Protein AF-A0A640MI79-F1 (afdb_monomer)

Mean predicted aligned error: 4.35 Å

Secondary structure (DSSP, 8-state):
-HHHHHHHHHHHHHHHHHHTTTT--HHHHHHHHTS-HHHHHHHHSSHHHHHHHHHHHHHHHHHHHHHHHHHGGGTS-HHHHHHHHHHHHHHHHHHTHHHHHHHHHHHHHTT-

Orga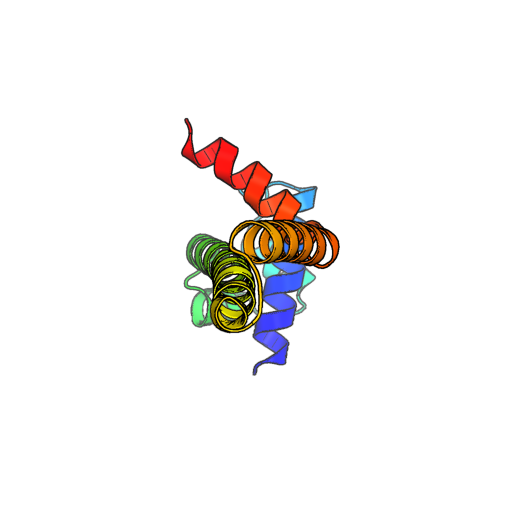nism: Bacillus anthracis (NCBI:txid1392)

Nearest PDB structures (foldseek):
  6mj1-assembly1_A-2  TM=9.735E-01  e=1.336E-07  Bacillus subtilis subsp. subtilis str. 168
  2id6-assembly1_A-2  TM=8.224E-01  e=1.646E-03  Thermotoga maritima
  2fbq-assembly1_A-2  TM=6.702E-01  e=1.298E-04  Pseudomonas aeruginosa
  3col-assembly1_A  TM=8.160E-01  e=1.022E-03  Lactiplantibacillus plantarum WCFS1
  3ih3-assembly1_A  TM=8.228E-01  e=2.384E-03  Thermotoga maritima

Sequence (112 aa):
MKQTKQKVIDAAISLFNTKGYDGTSVRDIAKRADVNVANISYYFAGKQGLLEQLITDFLEGYIHVIETSFEQREYLSAKDVMVQMVRGILRYQFENRELTRFFTESFRLIRH

Foldseek 3Di:
DVLLLVLLLVLLLVCCLPQNLVRDALVSSCVSSVHDSVVCCVPQVGSVSSVVVLLVVLVVQLVVLLVVLVVCVVPDPPVVSVVSSVVSNVVSCVVVVSSVSSNVVVVVVVVD

pLDDT: mean 90.97, std 10.79, range [39.91, 98.06]

Solvent-accessible surface area (backbone atoms only — not comparable to full-atom values): 6067 Å² total; per-residue (Å²): 110,71,67,60,56,49,35,41,50,57,26,39,51,55,39,36,69,73,50,35,66,86,69,47,51,61,61,57,27,17,62,68,35,73,48,62,53,67,55,44,42,72,77,24,70,34,64,64,42,41,50,52,48,54,52,47,58,52,50,51,54,51,51,50,41,46,50,63,28,57,68,43,53,87,82,38,54,74,67,53,29,51,52,46,28,53,52,43,48,55,47,53,41,62,78,38,41,67,58,46,51,44,50,58,57,51,55,58,64,76,76,110

Structure (mmCIF, N/CA/C/O backbone):
data_AF-A0A640MI79-F1
#
_entry.id   AF-A0A640MI79-F1
#
loop_
_atom_site.group_PDB
_atom_site.id
_atom_site.type_symbol
_atom_site.label_atom_id
_atom_site.label_alt_id
_atom_site.label_comp_id
_atom_site.label_asym_id
_atom_site.label_entity_id
_atom_site.label_seq_id
_atom_site.pdbx_PDB_ins_code
_atom_site.Cartn_x
_atom_site.Cartn_y
_atom_site.Cartn_z
_atom_site.occupancy
_atom_site.B_iso_or_equiv
_atom_site.auth_seq_id
_atom_site.auth_comp_id
_atom_site.auth_asym_id
_atom_site.auth_atom_id
_atom_site.pdbx_PDB_model_num
ATOM 1 N N . MET A 1 1 ? 4.666 -10.584 16.842 1.00 59.78 1 MET A N 1
ATOM 2 C CA . MET A 1 1 ? 4.754 -9.125 16.579 1.00 59.78 1 MET A CA 1
ATOM 3 C C . MET A 1 1 ? 4.472 -8.753 15.122 1.00 59.78 1 MET A C 1
ATOM 5 O O . MET A 1 1 ? 3.544 -7.983 14.920 1.00 59.78 1 MET A O 1
ATOM 9 N N . LYS A 1 2 ? 5.166 -9.310 14.107 1.00 70.56 2 LYS A N 1
ATOM 10 C CA . LYS A 1 2 ? 4.838 -9.056 12.678 1.00 70.56 2 LYS A CA 1
ATOM 11 C C . LYS A 1 2 ? 3.363 -9.323 12.330 1.00 70.56 2 LYS A C 1
ATOM 13 O O . LYS A 1 2 ? 2.740 -8.519 11.651 1.00 70.56 2 LYS A O 1
ATOM 18 N N . GLN A 1 3 ? 2.787 -10.391 12.883 1.00 86.50 3 GLN A N 1
ATOM 19 C CA . GLN A 1 3 ? 1.393 -10.769 12.628 1.00 86.50 3 GLN A CA 1
ATOM 20 C C . GLN A 1 3 ? 0.372 -9.705 13.084 1.00 86.50 3 GLN A C 1
ATOM 22 O O . GLN A 1 3 ? -0.613 -9.477 12.395 1.00 86.50 3 GLN A O 1
ATOM 27 N N . THR A 1 4 ? 0.606 -9.017 14.208 1.00 90.88 4 THR A N 1
ATOM 28 C CA . THR A 1 4 ? -0.307 -7.977 14.721 1.00 90.88 4 THR A CA 1
ATOM 29 C C . THR A 1 4 ? -0.305 -6.735 13.833 1.00 90.88 4 THR A C 1
ATOM 31 O O . THR A 1 4 ? -1.371 -6.201 13.545 1.00 90.88 4 THR A O 1
ATOM 34 N N . LYS A 1 5 ? 0.876 -6.296 13.368 1.00 92.75 5 LYS A N 1
ATOM 35 C CA . LYS A 1 5 ? 0.982 -5.180 12.416 1.00 92.75 5 LYS A CA 1
ATOM 36 C C . LYS A 1 5 ? 0.249 -5.500 11.112 1.00 92.75 5 LYS A C 1
ATOM 38 O O . LYS A 1 5 ? -0.540 -4.677 10.665 1.00 92.75 5 LYS A O 1
ATOM 43 N N . 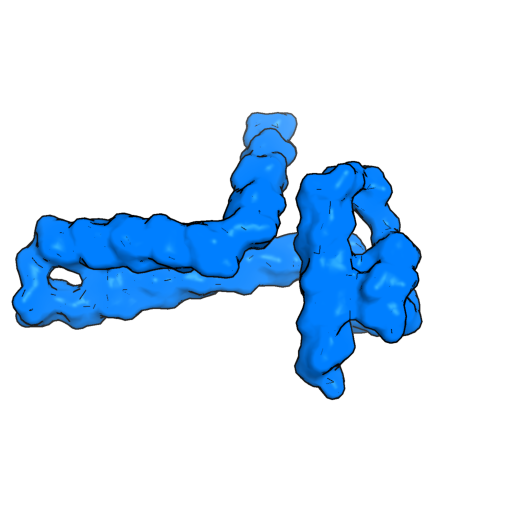GLN A 1 6 ? 0.438 -6.708 10.574 1.00 92.56 6 GLN A N 1
ATOM 44 C CA . GLN A 1 6 ? -0.234 -7.122 9.341 1.00 92.56 6 GLN A CA 1
ATOM 45 C C . GLN A 1 6 ? -1.760 -7.138 9.493 1.00 92.56 6 GLN A C 1
ATOM 47 O O . GLN A 1 6 ? -2.455 -6.555 8.673 1.00 92.56 6 GLN A O 1
ATOM 52 N N . LYS A 1 7 ? -2.288 -7.694 10.595 1.00 95.44 7 LYS A N 1
ATOM 53 C CA . LYS A 1 7 ? -3.735 -7.665 10.874 1.00 95.44 7 LYS A CA 1
ATOM 54 C C . LYS A 1 7 ? -4.307 -6.243 10.886 1.00 95.44 7 LYS A C 1
ATOM 56 O O . LYS A 1 7 ? -5.414 -6.026 10.400 1.00 95.44 7 LYS A O 1
ATOM 61 N N . VAL A 1 8 ? -3.570 -5.279 11.447 1.00 96.69 8 VAL A N 1
ATOM 62 C CA . VAL A 1 8 ? -3.979 -3.863 11.468 1.00 96.69 8 VAL A CA 1
ATOM 63 C C . VAL A 1 8 ? -3.957 -3.260 10.065 1.00 96.69 8 VAL A C 1
ATOM 65 O O . VAL A 1 8 ? -4.913 -2.578 9.702 1.00 96.69 8 VAL A O 1
ATOM 68 N N . ILE A 1 9 ? -2.914 -3.535 9.278 1.00 94.44 9 ILE A N 1
ATOM 69 C CA . ILE A 1 9 ? -2.786 -3.103 7.878 1.00 94.44 9 ILE A CA 1
ATOM 70 C C . ILE A 1 9 ? -3.958 -3.629 7.042 1.00 94.44 9 ILE A C 1
ATOM 72 O O . ILE A 1 9 ? -4.678 -2.839 6.433 1.00 94.44 9 ILE A O 1
ATOM 76 N N . ASP A 1 10 ? -4.224 -4.935 7.093 1.00 93.94 10 ASP A N 1
ATOM 77 C CA . ASP A 1 10 ? -5.294 -5.574 6.318 1.00 93.94 10 ASP A CA 1
ATOM 78 C C . ASP A 1 10 ? -6.675 -5.021 6.709 1.00 93.94 10 ASP A C 1
ATOM 80 O O . ASP A 1 10 ? -7.534 -4.745 5.863 1.00 93.94 10 ASP A O 1
ATOM 84 N N . ALA A 1 11 ? -6.893 -4.811 8.013 1.00 9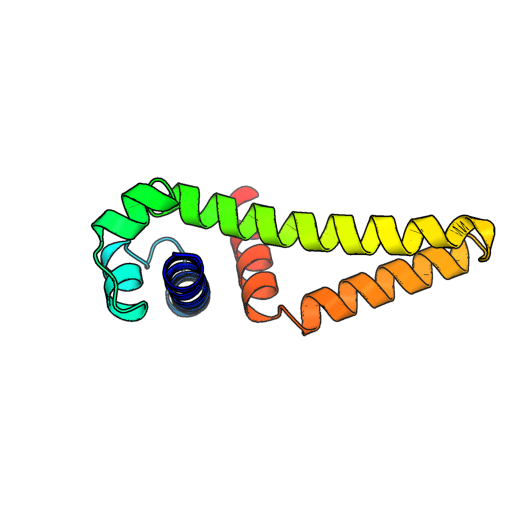6.25 11 ALA A N 1
ATOM 85 C CA . ALA A 1 11 ? -8.115 -4.207 8.522 1.00 96.25 11 ALA A CA 1
ATOM 86 C C . ALA A 1 11 ? -8.286 -2.759 8.048 1.00 96.25 11 ALA A C 1
ATOM 88 O O . ALA A 1 11 ? -9.394 -2.377 7.664 1.00 96.25 11 ALA A O 1
ATOM 89 N N . ALA A 1 12 ? -7.214 -1.968 8.066 1.00 95.25 12 ALA A N 1
ATOM 90 C CA . ALA A 1 12 ? -7.231 -0.572 7.656 1.00 95.25 12 ALA A CA 1
ATOM 91 C C . ALA A 1 12 ? -7.480 -0.416 6.158 1.00 95.25 12 ALA A C 1
ATOM 93 O O . ALA A 1 12 ? -8.399 0.311 5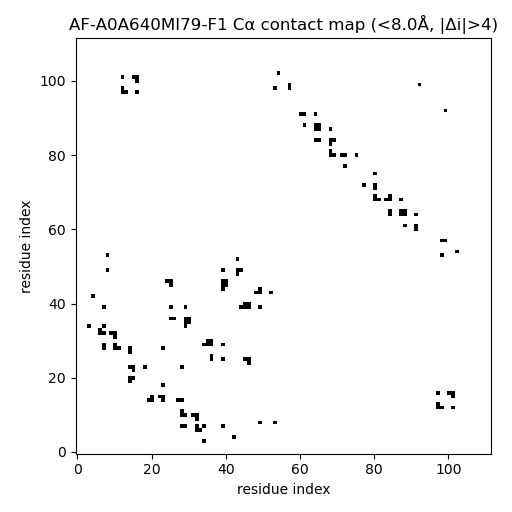.800 1.00 95.25 12 ALA A O 1
ATOM 94 N N . ILE A 1 13 ? -6.764 -1.154 5.301 1.00 93.88 13 ILE A N 1
ATOM 95 C CA . ILE A 1 13 ? -6.988 -1.151 3.844 1.00 93.88 13 ILE A CA 1
ATOM 96 C C . ILE A 1 13 ? -8.459 -1.453 3.541 1.00 93.88 13 ILE A C 1
ATOM 98 O O . ILE A 1 13 ? -9.130 -0.710 2.825 1.00 93.88 13 ILE A O 1
ATOM 102 N N . SER A 1 14 ? -8.995 -2.510 4.154 1.00 94.12 14 SER A N 1
ATOM 103 C CA . SER A 1 14 ? -10.379 -2.917 3.932 1.00 94.12 14 SER A CA 1
ATOM 104 C C . SER A 1 14 ? -11.396 -1.874 4.414 1.00 94.12 14 SER A C 1
ATOM 106 O O . SER A 1 14 ? -12.393 -1.630 3.732 1.00 94.12 14 SER A O 1
ATOM 108 N N . LEU A 1 15 ? -11.176 -1.247 5.574 1.00 95.31 15 LEU A N 1
ATOM 109 C CA . LEU A 1 15 ? -12.082 -0.217 6.090 1.00 95.31 15 LEU A CA 1
ATOM 110 C C . LEU A 1 15 ? -11.982 1.083 5.297 1.00 95.31 15 LEU A C 1
ATOM 112 O O . LEU A 1 15 ? -13.014 1.661 4.970 1.00 95.31 15 LEU A O 1
ATOM 116 N N . PHE A 1 16 ? -10.780 1.504 4.917 1.00 92.69 16 PHE A N 1
ATOM 117 C CA . PHE A 1 16 ? -10.597 2.693 4.099 1.00 92.69 16 PHE A CA 1
ATOM 118 C C . PHE A 1 16 ? -11.253 2.543 2.722 1.00 92.69 16 PHE A C 1
ATOM 120 O O . PHE A 1 16 ? -11.963 3.452 2.307 1.00 92.69 16 PHE A O 1
ATOM 127 N N . ASN A 1 17 ? -11.145 1.379 2.075 1.00 90.31 17 ASN A N 1
ATOM 128 C CA . ASN A 1 17 ? -11.807 1.122 0.788 1.00 90.31 17 ASN A CA 1
ATOM 129 C C . ASN A 1 17 ? -13.340 1.017 0.868 1.00 90.31 17 ASN A C 1
ATOM 131 O O . ASN A 1 17 ? -14.018 1.134 -0.154 1.00 90.31 17 ASN A O 1
ATOM 135 N N . THR A 1 18 ? -13.905 0.744 2.049 1.00 91.81 18 THR A N 1
ATOM 136 C CA . THR A 1 18 ? -15.357 0.534 2.219 1.00 91.81 18 THR A CA 1
ATOM 137 C C . THR A 1 18 ? -16.076 1.720 2.853 1.00 91.81 18 THR A C 1
ATOM 139 O O . THR A 1 18 ? -17.216 1.996 2.489 1.00 91.81 18 THR A O 1
ATOM 142 N N . LYS A 1 19 ? -15.433 2.423 3.788 1.00 92.44 19 LYS A N 1
ATOM 143 C CA . LYS A 1 19 ? -15.996 3.556 4.542 1.00 92.44 19 LYS A CA 1
ATOM 144 C C . LYS A 1 19 ? -15.312 4.893 4.245 1.00 92.44 19 LYS A C 1
ATOM 146 O O . LYS A 1 19 ? -15.763 5.922 4.743 1.00 92.44 19 LYS A O 1
ATOM 151 N N . GLY A 1 20 ? -14.221 4.890 3.481 1.00 89.69 20 GLY A N 1
ATOM 152 C CA . GLY A 1 20 ? -13.337 6.042 3.332 1.00 89.69 20 GLY A CA 1
ATOM 153 C C . GLY A 1 20 ? -12.430 6.253 4.548 1.00 89.69 20 GLY A C 1
ATOM 154 O O . GLY A 1 20 ? -12.636 5.689 5.630 1.00 89.69 20 GLY A O 1
ATOM 155 N N . TYR A 1 21 ? -11.410 7.094 4.371 1.00 90.06 21 TYR A N 1
ATOM 156 C CA . TYR A 1 21 ? -10.474 7.458 5.437 1.00 90.06 21 TYR A CA 1
ATOM 157 C C . TYR A 1 21 ? -11.171 8.190 6.593 1.00 90.06 21 TYR A C 1
ATOM 159 O O . TYR A 1 21 ? -10.987 7.828 7.758 1.00 90.06 21 TYR A O 1
ATOM 167 N N . ASP A 1 22 ? -12.010 9.184 6.290 1.00 90.81 22 ASP A N 1
ATOM 168 C CA . ASP A 1 22 ? -12.696 9.999 7.303 1.00 90.81 22 ASP A CA 1
ATOM 169 C C . ASP A 1 22 ? -13.773 9.219 8.058 1.00 90.81 22 ASP A C 1
ATOM 171 O O . ASP A 1 22 ? -13.898 9.360 9.274 1.00 90.81 22 ASP A O 1
ATOM 175 N N . GLY A 1 23 ? -14.479 8.317 7.368 1.00 93.81 23 GLY A N 1
ATOM 176 C CA . GLY A 1 23 ? -15.499 7.441 7.953 1.00 93.81 23 GLY A CA 1
ATOM 177 C C . GLY A 1 23 ? -14.948 6.280 8.790 1.00 93.81 23 GLY A C 1
ATOM 178 O O . GLY A 1 23 ? -15.725 5.504 9.348 1.00 93.81 23 GLY A O 1
ATOM 179 N N . THR A 1 24 ? -13.623 6.139 8.886 1.00 95.62 24 THR A N 1
ATOM 180 C CA . THR A 1 24 ? -12.960 5.063 9.631 1.00 95.62 24 THR A CA 1
ATOM 181 C C . THR A 1 24 ? -12.269 5.608 10.879 1.00 95.62 24 THR A C 1
ATOM 183 O O . THR A 1 24 ? -11.436 6.514 10.802 1.00 95.62 24 THR A O 1
ATOM 186 N N . SER A 1 25 ? -12.563 5.024 12.046 1.00 96.81 25 SER A N 1
ATOM 187 C CA . SER A 1 25 ? -11.869 5.335 13.301 1.00 96.81 25 SER A CA 1
ATOM 188 C C . SER A 1 25 ? -10.793 4.297 13.650 1.00 96.81 25 SER A C 1
ATOM 190 O O . SER A 1 25 ? -10.848 3.140 13.232 1.00 96.81 25 SER A O 1
ATOM 192 N N . VAL A 1 26 ? -9.839 4.674 14.509 1.00 97.06 26 VAL A N 1
ATOM 193 C CA . VAL A 1 26 ? -8.843 3.732 15.065 1.00 97.06 26 VAL A CA 1
ATOM 194 C C . VAL A 1 26 ? -9.524 2.576 15.816 1.00 97.06 26 VAL A C 1
ATOM 196 O O . VAL A 1 26 ? -9.037 1.448 15.799 1.00 97.06 26 VAL A O 1
ATOM 199 N N . ARG A 1 27 ? -10.682 2.828 16.442 1.00 97.50 27 ARG A N 1
ATOM 200 C CA . ARG A 1 27 ? -11.461 1.793 17.137 1.00 97.50 27 ARG A CA 1
ATOM 201 C C . ARG A 1 27 ? -12.079 0.788 16.166 1.00 97.50 27 ARG A C 1
ATOM 203 O O . ARG A 1 27 ? -12.072 -0.401 16.470 1.00 97.50 27 ARG A O 1
ATOM 210 N N . ASP A 1 28 ? -12.563 1.240 15.008 1.00 98.06 28 ASP A N 1
ATOM 211 C CA . ASP A 1 28 ? -13.073 0.346 13.960 1.00 98.06 28 ASP A CA 1
ATOM 212 C C . ASP A 1 28 ? -11.976 -0.592 13.455 1.00 98.06 28 ASP A C 1
ATOM 214 O O . ASP A 1 28 ? -12.196 -1.799 13.341 1.00 98.06 28 ASP A O 1
ATOM 218 N N . ILE A 1 29 ? -10.783 -0.041 13.206 1.00 97.75 29 ILE A N 1
ATOM 219 C CA . ILE A 1 29 ? -9.621 -0.805 12.740 1.00 97.75 29 ILE A CA 1
ATOM 220 C C . ILE A 1 29 ? -9.209 -1.834 13.792 1.00 97.75 29 ILE A C 1
ATOM 222 O O . ILE A 1 29 ? -9.062 -3.009 13.468 1.00 97.75 29 ILE A O 1
ATOM 226 N N . ALA A 1 30 ? -9.089 -1.423 15.058 1.00 97.38 30 ALA A N 1
ATOM 227 C CA . ALA A 1 30 ? -8.721 -2.318 16.152 1.00 97.38 30 ALA A CA 1
ATOM 228 C C . ALA A 1 30 ? -9.718 -3.473 16.310 1.00 97.38 30 ALA A C 1
ATOM 230 O O . ALA A 1 30 ? -9.317 -4.631 16.414 1.00 97.38 30 ALA A O 1
ATOM 231 N N . LYS A 1 31 ? -11.019 -3.161 16.250 1.00 97.88 31 LYS A N 1
ATOM 232 C CA . LYS A 1 31 ? -12.095 -4.153 16.321 1.00 97.88 31 LYS A CA 1
ATOM 233 C C . LYS A 1 31 ? -12.034 -5.139 15.156 1.00 97.88 31 LYS A C 1
ATOM 235 O O . LYS A 1 31 ? -12.198 -6.333 15.371 1.00 97.88 31 LYS A O 1
ATOM 240 N N . ARG A 1 32 ? -11.801 -4.663 13.928 1.00 97.50 32 ARG A N 1
ATOM 241 C CA . ARG A 1 32 ? -11.703 -5.528 12.741 1.00 97.50 32 ARG A CA 1
ATOM 242 C C . ARG A 1 32 ? -10.447 -6.399 12.752 1.00 97.50 32 ARG A C 1
ATOM 244 O O . ARG A 1 32 ? -10.516 -7.550 12.341 1.00 97.50 32 ARG A O 1
ATOM 251 N N . ALA A 1 33 ? -9.323 -5.852 13.203 1.00 96.75 33 ALA A N 1
ATOM 252 C CA . ALA A 1 33 ? -8.053 -6.564 13.302 1.00 96.75 33 ALA A CA 1
ATOM 253 C C . ALA A 1 33 ? -7.995 -7.544 14.488 1.00 96.75 33 ALA A C 1
ATOM 255 O O . ALA A 1 33 ? -7.033 -8.308 14.580 1.00 96.75 33 ALA A O 1
ATOM 256 N N . ASP A 1 34 ? -8.991 -7.512 15.382 1.00 96.50 34 ASP A N 1
ATOM 257 C CA . ASP A 1 34 ? -9.005 -8.241 16.654 1.00 96.50 34 ASP A CA 1
ATOM 258 C C . ASP A 1 34 ? -7.754 -7.933 17.499 1.00 96.50 34 ASP A C 1
ATOM 260 O O . ASP A 1 34 ? -6.971 -8.803 17.886 1.00 96.50 34 ASP A O 1
ATOM 264 N N . VAL A 1 35 ? -7.505 -6.636 17.714 1.00 96.12 35 VAL A N 1
ATOM 265 C CA . VAL A 1 35 ? -6.369 -6.136 18.499 1.00 96.12 35 VAL A CA 1
ATOM 266 C C . VAL A 1 35 ? -6.797 -5.031 19.459 1.00 96.12 35 VAL A C 1
ATOM 268 O O . VAL A 1 35 ? -7.814 -4.365 19.279 1.00 96.12 35 VAL A O 1
ATOM 271 N N . ASN A 1 36 ? -5.968 -4.772 20.470 1.00 95.75 36 ASN A N 1
ATOM 272 C CA . ASN A 1 36 ? -6.145 -3.611 21.333 1.00 95.75 36 ASN A CA 1
ATOM 273 C C . ASN A 1 36 ? -5.870 -2.311 20.553 1.00 95.75 36 ASN A C 1
ATOM 275 O O . ASN A 1 36 ? -4.861 -2.204 19.857 1.00 95.75 36 ASN A O 1
ATOM 279 N N . VAL A 1 37 ? -6.725 -1.299 20.722 1.00 95.88 37 VAL A N 1
ATOM 280 C CA . VAL A 1 37 ? -6.560 0.058 20.166 1.00 95.88 37 VAL A CA 1
ATOM 281 C C . VAL A 1 37 ? -5.178 0.646 20.475 1.00 95.88 37 VAL A C 1
ATOM 283 O O . VAL A 1 37 ? -4.581 1.282 19.607 1.00 95.88 37 VAL A O 1
ATOM 286 N N . ALA A 1 38 ? -4.634 0.384 21.669 1.00 94.81 38 ALA A N 1
ATOM 287 C CA . ALA A 1 38 ? -3.306 0.843 22.073 1.00 94.81 38 ALA A CA 1
ATOM 288 C C . ALA A 1 38 ? -2.188 0.345 21.139 1.00 94.81 38 ALA A C 1
ATOM 290 O O . ALA A 1 38 ? -1.212 1.061 20.927 1.00 94.81 38 ALA A O 1
ATOM 291 N N . ASN A 1 39 ? -2.352 -0.830 20.516 1.00 92.75 39 ASN A N 1
ATOM 292 C CA . ASN A 1 39 ? -1.384 -1.358 19.554 1.00 92.75 39 ASN A CA 1
ATOM 293 C C . ASN A 1 39 ? -1.293 -0.475 18.306 1.00 92.75 39 ASN A C 1
ATOM 295 O O . ASN A 1 39 ? -0.208 -0.313 17.758 1.00 92.75 39 ASN A O 1
ATOM 299 N N . ILE A 1 40 ? -2.403 0.118 17.856 1.00 94.12 40 ILE A N 1
ATOM 300 C CA . ILE A 1 40 ? -2.396 0.973 16.662 1.00 94.12 40 ILE A CA 1
ATOM 301 C C . ILE A 1 40 ? -1.661 2.280 16.955 1.00 94.12 40 ILE A C 1
ATOM 303 O O . ILE A 1 40 ? -0.798 2.684 16.181 1.00 94.12 40 ILE A O 1
ATOM 307 N N . SER A 1 41 ? -1.945 2.907 18.099 1.00 93.12 41 SER A N 1
ATOM 308 C CA . SER A 1 41 ? -1.211 4.100 18.535 1.00 93.12 41 SER A CA 1
ATOM 309 C C . SER A 1 41 ? 0.279 3.814 18.715 1.00 93.12 41 SER A C 1
ATOM 311 O O . SER A 1 41 ? 1.106 4.607 18.283 1.00 93.12 41 SER A O 1
ATOM 313 N N . TYR A 1 42 ? 0.624 2.667 19.304 1.00 93.25 42 TYR A N 1
ATOM 314 C CA . TYR A 1 42 ? 2.011 2.275 19.536 1.00 93.25 42 TYR A CA 1
ATOM 315 C C . TYR A 1 42 ? 2.781 1.986 18.238 1.00 93.25 42 TYR A C 1
ATOM 317 O O . TYR A 1 42 ? 3.919 2.419 18.093 1.00 93.25 42 TYR A O 1
ATOM 325 N N . TYR A 1 43 ? 2.185 1.258 17.289 1.00 92.94 43 TYR A N 1
ATOM 326 C CA . TYR A 1 43 ? 2.885 0.836 16.071 1.00 92.94 43 TYR A CA 1
ATOM 327 C C . TYR A 1 43 ? 2.866 1.862 14.945 1.00 92.94 43 TYR A C 1
ATOM 329 O O . TYR A 1 43 ? 3.772 1.836 14.117 1.00 92.94 43 TYR A O 1
ATOM 337 N N . PHE A 1 44 ? 1.829 2.694 14.890 1.00 94.88 44 PHE A N 1
ATOM 338 C CA . PHE A 1 44 ? 1.535 3.526 13.727 1.00 94.88 44 PHE A CA 1
ATOM 339 C C . PHE A 1 44 ? 1.218 4.977 14.094 1.00 94.88 44 PHE A C 1
ATOM 341 O O . PHE A 1 44 ? 0.733 5.715 13.250 1.00 94.88 44 PHE A O 1
ATOM 348 N N . ALA A 1 45 ? 1.411 5.393 15.351 1.00 95.12 45 ALA A N 1
ATOM 349 C CA . ALA A 1 45 ? 1.072 6.744 15.813 1.00 95.12 45 ALA A CA 1
ATOM 350 C C . ALA A 1 45 ? -0.392 7.158 15.517 1.00 95.12 45 ALA A C 1
ATOM 352 O O . ALA A 1 45 ? -0.712 8.334 15.355 1.00 95.12 45 ALA A O 1
ATOM 353 N N . GLY A 1 46 ? -1.308 6.182 15.468 1.00 94.25 46 GLY A N 1
ATOM 354 C CA . GLY A 1 46 ? -2.732 6.398 15.211 1.00 94.25 46 GLY A CA 1
ATOM 355 C C . GLY A 1 46 ? -3.130 6.226 13.742 1.00 94.25 46 GLY A C 1
ATOM 356 O O . GLY A 1 46 ? -2.501 5.486 12.993 1.00 94.25 46 GLY A O 1
ATOM 357 N N . LYS A 1 47 ? -4.241 6.863 13.339 1.00 93.62 47 LYS A N 1
ATOM 358 C CA . LYS A 1 47 ? -4.835 6.691 11.998 1.00 93.62 47 LYS A CA 1
ATOM 359 C C . LYS A 1 47 ? -3.960 7.286 10.889 1.00 93.62 47 LYS A C 1
ATOM 361 O O . LYS A 1 47 ? -3.813 6.669 9.841 1.00 93.62 47 LYS A O 1
ATOM 366 N N . GLN A 1 48 ? -3.386 8.460 11.148 1.00 92.62 48 GLN A N 1
ATOM 367 C CA . GLN A 1 48 ? -2.572 9.195 10.182 1.00 92.62 48 GLN A CA 1
ATOM 368 C C . GLN A 1 48 ? -1.236 8.496 9.909 1.00 92.62 48 GLN A C 1
ATOM 370 O O . GLN A 1 48 ? -0.914 8.255 8.754 1.00 92.62 48 GLN A O 1
ATOM 375 N N . GLY A 1 49 ? -0.496 8.083 10.941 1.00 94.19 49 GLY A N 1
ATOM 376 C CA . GLY A 1 49 ? 0.755 7.357 10.707 1.00 94.19 49 GLY A CA 1
ATOM 377 C C . GLY A 1 49 ? 0.528 5.956 10.120 1.00 94.19 49 GLY A C 1
ATOM 378 O O . GLY A 1 49 ? 1.357 5.463 9.362 1.00 94.19 49 GLY A O 1
ATOM 379 N N . LEU A 1 50 ? -0.634 5.332 10.367 1.00 93.88 50 LEU A N 1
ATOM 380 C CA . LEU A 1 50 ? -1.023 4.107 9.660 1.00 93.88 50 LEU A CA 1
ATOM 381 C C . LEU A 1 50 ? -1.241 4.367 8.167 1.00 93.88 50 LEU A C 1
ATOM 383 O O . LEU A 1 50 ? -0.783 3.582 7.344 1.00 93.88 50 LEU A O 1
ATOM 387 N N . LEU A 1 51 ? -1.905 5.468 7.815 1.00 91.38 51 LEU A N 1
ATOM 388 C CA . LEU A 1 51 ? -2.052 5.898 6.428 1.00 91.38 51 LEU A CA 1
ATOM 389 C C . LEU A 1 51 ? -0.689 6.132 5.760 1.00 91.38 51 LEU A C 1
ATOM 391 O O . LEU A 1 51 ? -0.431 5.602 4.682 1.00 91.38 51 LEU A O 1
ATOM 395 N N . GLU A 1 52 ? 0.184 6.898 6.408 1.00 91.69 52 GLU A N 1
ATOM 396 C CA . GLU A 1 52 ? 1.523 7.206 5.899 1.00 91.69 52 GLU A CA 1
ATOM 397 C C . GLU A 1 52 ? 2.346 5.939 5.669 1.00 91.69 52 GLU A C 1
ATOM 399 O O . GLU A 1 52 ? 2.963 5.800 4.613 1.00 91.69 52 GLU A O 1
ATOM 404 N N . GLN A 1 53 ? 2.293 4.979 6.597 1.00 92.75 53 GLN A N 1
ATOM 405 C CA . GLN A 1 53 ? 2.946 3.684 6.421 1.00 92.75 53 GLN A CA 1
ATOM 406 C C . GLN A 1 53 ? 2.399 2.935 5.198 1.00 92.75 53 GLN A C 1
ATOM 408 O O . GLN A 1 53 ? 3.185 2.478 4.379 1.00 92.75 53 GLN A O 1
ATOM 413 N N . LEU A 1 54 ? 1.073 2.852 5.024 1.00 92.12 54 LEU A N 1
ATOM 414 C CA . LEU A 1 54 ? 0.464 2.167 3.873 1.00 92.12 54 LEU A CA 1
ATOM 415 C C . LEU A 1 54 ? 0.875 2.792 2.532 1.00 92.12 54 LEU A C 1
ATOM 417 O O . LEU A 1 54 ? 1.127 2.077 1.564 1.00 92.12 54 LEU A O 1
ATOM 421 N N . ILE A 1 55 ? 0.927 4.125 2.469 1.00 90.44 55 ILE A N 1
ATOM 422 C CA . ILE A 1 55 ? 1.378 4.857 1.279 1.00 90.44 55 ILE A CA 1
ATOM 423 C C . ILE A 1 55 ? 2.866 4.600 1.029 1.00 90.44 55 ILE A C 1
ATOM 425 O O . ILE A 1 55 ? 3.262 4.389 -0.115 1.00 90.44 55 ILE A O 1
ATOM 429 N N . THR A 1 56 ? 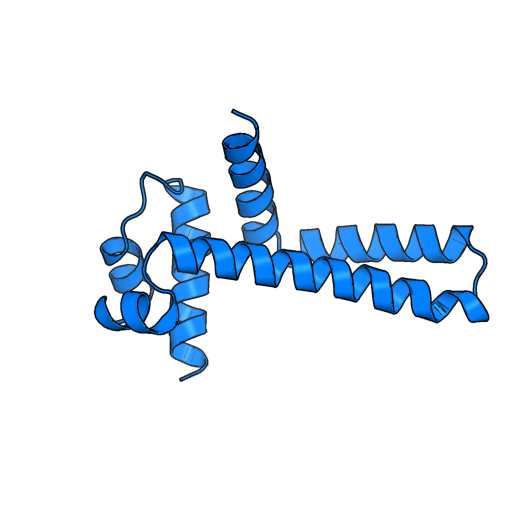3.676 4.603 2.087 1.00 91.75 56 THR A N 1
ATOM 430 C CA . THR A 1 56 ? 5.122 4.367 2.004 1.00 91.75 56 THR A CA 1
ATOM 431 C C . THR A 1 56 ? 5.406 2.961 1.489 1.00 91.75 56 THR A C 1
ATOM 433 O O . THR A 1 56 ? 6.078 2.824 0.473 1.00 91.75 56 THR A O 1
ATOM 436 N N . ASP A 1 57 ? 4.799 1.938 2.095 1.00 91.44 57 ASP A N 1
ATOM 437 C CA . ASP A 1 57 ? 4.943 0.534 1.690 1.00 91.44 57 ASP A CA 1
ATOM 438 C C . ASP A 1 57 ? 4.533 0.325 0.219 1.00 91.44 57 ASP A C 1
ATOM 440 O O . ASP A 1 57 ? 5.173 -0.418 -0.530 1.00 91.44 57 ASP A O 1
ATOM 444 N N . PHE A 1 58 ? 3.471 1.009 -0.222 1.00 91.62 58 PHE A N 1
ATOM 445 C CA . PHE A 1 58 ? 3.034 0.971 -1.615 1.00 91.62 58 PHE A CA 1
ATOM 446 C C . PHE A 1 58 ? 4.067 1.590 -2.567 1.00 91.62 58 PHE A C 1
ATOM 448 O O . PHE A 1 58 ? 4.400 0.998 -3.593 1.00 91.62 58 PHE A O 1
ATOM 455 N N . LEU A 1 59 ? 4.589 2.776 -2.239 1.00 91.88 59 LEU A N 1
ATOM 456 C CA . LEU A 1 59 ? 5.583 3.471 -3.062 1.00 91.88 59 LEU A CA 1
ATOM 457 C C . LEU A 1 59 ? 6.929 2.739 -3.094 1.00 91.88 59 LEU A C 1
ATOM 459 O O . LEU A 1 59 ? 7.554 2.679 -4.151 1.00 91.88 59 LEU A O 1
ATOM 463 N N . GLU A 1 60 ? 7.350 2.135 -1.984 1.00 94.88 60 GLU A N 1
ATOM 464 C CA . GLU A 1 60 ? 8.538 1.278 -1.936 1.00 94.88 60 GLU A CA 1
ATOM 465 C C . GLU A 1 60 ? 8.401 0.083 -2.888 1.00 94.88 60 GLU A C 1
ATOM 467 O O . GLU A 1 60 ? 9.342 -0.238 -3.613 1.00 94.88 60 GLU A O 1
ATOM 472 N N . GLY A 1 61 ? 7.210 -0.521 -2.982 1.00 94.31 61 GLY A N 1
ATOM 473 C CA . GLY A 1 61 ? 6.935 -1.572 -3.963 1.00 94.31 61 GLY A CA 1
ATOM 474 C C . GLY A 1 61 ? 7.085 -1.104 -5.417 1.00 94.31 61 GLY A C 1
ATOM 475 O O . GLY A 1 61 ? 7.641 -1.826 -6.245 1.00 94.31 61 GLY A O 1
ATOM 476 N N . TYR A 1 62 ? 6.662 0.125 -5.731 1.00 92.56 62 TYR A N 1
ATOM 477 C CA . TYR A 1 62 ? 6.891 0.726 -7.052 1.00 92.56 62 TYR A CA 1
ATOM 478 C C . TYR A 1 62 ? 8.366 0.953 -7.346 1.00 92.56 62 TYR A C 1
ATOM 480 O O . TYR A 1 62 ? 8.828 0.613 -8.436 1.00 92.56 62 TYR A O 1
ATOM 488 N N . ILE A 1 63 ? 9.086 1.542 -6.390 1.00 96.00 63 ILE A N 1
ATOM 489 C CA . ILE A 1 63 ? 10.518 1.812 -6.514 1.00 96.00 63 ILE A CA 1
ATOM 490 C C . ILE A 1 63 ? 11.254 0.501 -6.768 1.00 96.00 63 ILE A C 1
ATOM 492 O O . ILE A 1 63 ? 12.007 0.419 -7.732 1.00 96.00 63 ILE A O 1
ATOM 496 N N . HIS A 1 64 ? 10.938 -0.548 -6.010 1.00 97.12 64 HIS A N 1
ATOM 497 C CA . HIS A 1 64 ? 11.544 -1.859 -6.195 1.00 97.12 64 HIS A CA 1
ATOM 498 C C . HIS A 1 64 ? 11.320 -2.414 -7.611 1.00 97.12 64 HIS A C 1
ATOM 500 O O . HIS A 1 64 ? 12.262 -2.841 -8.272 1.00 97.12 64 HIS A O 1
ATOM 506 N N . VAL A 1 65 ? 10.090 -2.342 -8.135 1.00 96.88 65 VAL A N 1
ATOM 507 C CA . VAL A 1 65 ? 9.788 -2.770 -9.513 1.00 96.88 65 VAL A CA 1
ATOM 508 C C . VAL A 1 65 ? 10.593 -1.976 -10.548 1.00 96.88 65 VAL A C 1
ATOM 510 O O . VAL A 1 65 ? 11.072 -2.546 -11.534 1.00 96.88 65 VAL A O 1
ATOM 513 N N . ILE A 1 66 ? 10.730 -0.666 -10.343 1.00 96.31 66 ILE A N 1
ATOM 514 C CA . ILE A 1 66 ? 11.491 0.227 -11.221 1.00 96.31 66 ILE A CA 1
ATOM 515 C C . ILE A 1 66 ? 12.979 -0.129 -11.180 1.00 96.31 66 ILE A C 1
ATOM 517 O O . ILE A 1 66 ? 13.578 -0.318 -12.239 1.00 96.31 66 ILE A O 1
ATOM 521 N N . GLU A 1 67 ? 13.556 -0.265 -9.987 1.00 97.06 67 GLU A N 1
ATOM 522 C CA . GLU A 1 67 ? 14.965 -0.599 -9.767 1.00 97.06 67 GLU A CA 1
ATOM 523 C C . GLU A 1 67 ? 15.316 -1.948 -10.394 1.00 97.06 67 GLU A C 1
ATOM 525 O O . GLU A 1 67 ? 16.203 -2.011 -11.244 1.00 97.06 67 GLU A O 1
ATOM 530 N N . THR A 1 68 ? 14.549 -2.999 -10.095 1.00 96.12 68 THR A N 1
ATOM 531 C CA . THR A 1 68 ? 14.787 -4.338 -10.653 1.00 96.12 68 THR A CA 1
ATOM 532 C C . THR A 1 68 ? 14.645 -4.364 -12.175 1.00 96.12 68 THR A C 1
ATOM 534 O O . THR A 1 68 ? 15.397 -5.053 -12.865 1.00 96.12 68 THR A O 1
ATOM 537 N N . SER A 1 69 ? 13.714 -3.588 -12.740 1.00 96.19 69 SER A N 1
ATOM 538 C CA . SER A 1 69 ? 13.605 -3.461 -14.200 1.00 96.19 69 SER A CA 1
ATOM 539 C C . SER A 1 69 ? 14.818 -2.732 -14.788 1.00 96.19 69 SER A C 1
ATOM 541 O O . SER A 1 69 ? 15.321 -3.108 -15.845 1.00 96.19 69 SER A O 1
ATOM 543 N N . PHE A 1 70 ? 15.309 -1.696 -14.107 1.00 95.88 70 PHE A N 1
ATOM 544 C CA . PHE A 1 70 ? 16.437 -0.881 -14.551 1.00 95.88 70 PHE A CA 1
ATOM 545 C C . PHE A 1 70 ? 17.793 -1.593 -14.434 1.00 95.88 70 PHE A C 1
ATOM 547 O O . PHE A 1 70 ? 18.718 -1.302 -15.197 1.00 95.88 70 PHE A O 1
ATOM 554 N N . GLU A 1 71 ? 17.931 -2.561 -13.532 1.00 96.50 71 GLU A N 1
ATOM 555 C CA . GLU A 1 71 ? 19.097 -3.452 -13.461 1.00 96.50 71 GLU A CA 1
ATOM 556 C C . GLU A 1 71 ? 19.299 -4.247 -14.761 1.00 96.50 71 GLU A C 1
ATOM 558 O O . GLU A 1 71 ? 20.431 -4.524 -15.148 1.00 96.50 71 GLU A O 1
ATOM 563 N N . GLN A 1 72 ? 18.226 -4.518 -15.513 1.00 93.75 72 GLN A N 1
ATOM 564 C CA . GLN A 1 72 ? 18.294 -5.247 -16.785 1.00 93.75 72 GLN A CA 1
ATOM 565 C C . GLN A 1 72 ? 18.850 -4.414 -17.954 1.00 93.75 72 GLN A C 1
ATOM 567 O O . GLN A 1 72 ? 19.003 -4.934 -19.060 1.00 93.75 72 GLN A O 1
ATOM 572 N N . ARG A 1 73 ? 19.176 -3.130 -17.742 1.00 95.81 73 ARG A N 1
ATOM 573 C CA . ARG A 1 73 ? 19.684 -2.222 -18.790 1.00 95.81 73 ARG A CA 1
ATOM 574 C C . ARG A 1 73 ? 21.010 -2.659 -19.416 1.00 95.81 73 ARG A C 1
ATOM 576 O O . ARG A 1 73 ? 21.337 -2.193 -20.500 1.00 95.81 73 ARG A O 1
ATOM 583 N N . GLU A 1 74 ? 21.778 -3.511 -18.738 1.00 95.31 74 GLU A N 1
ATOM 584 C CA . GLU A 1 74 ? 23.020 -4.075 -19.285 1.00 95.31 74 GLU A CA 1
ATOM 585 C C . GLU A 1 74 ? 22.753 -5.143 -20.356 1.00 95.31 74 GLU A C 1
ATOM 587 O O . GLU A 1 74 ? 23.609 -5.394 -21.201 1.00 95.31 74 GLU A O 1
ATOM 592 N N . TYR A 1 75 ? 21.555 -5.736 -20.355 1.00 96.00 75 TYR A N 1
ATOM 593 C CA . TYR A 1 75 ? 21.190 -6.873 -21.206 1.00 96.00 75 TYR A CA 1
ATOM 594 C C . TYR A 1 75 ? 20.072 -6.553 -22.204 1.00 96.00 75 TYR A C 1
ATOM 596 O O . TYR A 1 75 ? 19.881 -7.282 -23.177 1.00 96.00 75 TYR A O 1
ATOM 604 N N . LEU A 1 76 ? 19.315 -5.481 -21.969 1.00 96.62 76 LEU A N 1
ATOM 605 C CA . LEU A 1 76 ? 18.124 -5.119 -22.729 1.00 96.62 76 LEU A CA 1
ATOM 606 C C . LEU A 1 76 ? 18.234 -3.716 -23.317 1.00 96.62 76 LEU A C 1
ATOM 608 O O . LEU A 1 76 ? 18.876 -2.828 -22.758 1.00 96.62 76 LEU A O 1
ATOM 612 N N . SER A 1 77 ? 17.527 -3.486 -24.425 1.00 97.88 77 SER A N 1
ATOM 613 C CA . SER A 1 77 ? 17.370 -2.132 -24.951 1.00 97.88 77 SER A CA 1
ATOM 614 C C . SER A 1 77 ? 16.597 -1.252 -23.961 1.00 97.88 77 SER A C 1
ATOM 616 O O . SER A 1 77 ? 15.755 -1.736 -23.201 1.00 97.88 77 SER A O 1
ATOM 618 N N . ALA A 1 78 ? 16.805 0.067 -24.016 1.00 97.44 78 ALA A N 1
ATOM 619 C CA . ALA A 1 78 ? 16.046 1.012 -23.191 1.00 97.44 78 ALA A CA 1
ATOM 620 C C . ALA A 1 78 ? 14.522 0.848 -23.365 1.00 97.44 78 ALA A C 1
ATOM 622 O O . ALA A 1 78 ? 13.767 0.925 -22.396 1.00 97.44 78 ALA A O 1
ATOM 623 N N . LYS A 1 79 ? 14.069 0.551 -24.592 1.00 97.88 79 LYS A N 1
ATOM 624 C CA . LYS A 1 79 ? 12.660 0.267 -24.887 1.00 97.88 79 LYS A CA 1
ATOM 625 C C . LYS A 1 79 ? 12.173 -0.981 -24.151 1.00 97.88 79 LYS A C 1
ATOM 627 O O . LYS A 1 79 ? 11.088 -0.954 -23.578 1.00 97.88 79 LYS A O 1
ATOM 632 N N . ASP A 1 80 ? 12.950 -2.058 -24.159 1.00 97.75 80 ASP A N 1
ATOM 633 C CA . ASP A 1 80 ? 12.556 -3.311 -23.512 1.00 97.75 80 ASP A CA 1
ATOM 634 C C . ASP A 1 80 ? 12.546 -3.178 -21.987 1.00 97.75 80 ASP A C 1
ATOM 636 O O . ASP A 1 80 ? 11.608 -3.658 -21.353 1.00 97.75 80 ASP A O 1
ATOM 640 N N . VAL A 1 81 ? 13.503 -2.443 -21.408 1.00 97.94 81 VAL A N 1
ATOM 641 C CA . VAL A 1 81 ? 13.486 -2.069 -19.982 1.00 97.94 81 VAL A CA 1
ATOM 642 C C . VAL A 1 81 ? 12.215 -1.294 -19.642 1.00 97.94 81 VAL A C 1
ATOM 644 O O . VAL A 1 81 ? 11.520 -1.645 -18.692 1.00 97.94 81 VAL A O 1
ATOM 647 N N . MET A 1 82 ? 11.853 -0.283 -20.439 1.00 97.31 82 MET A N 1
ATOM 648 C CA . MET A 1 82 ? 10.617 0.477 -20.224 1.00 97.31 82 MET A CA 1
ATOM 649 C C . MET A 1 82 ? 9.371 -0.410 -20.311 1.00 97.31 82 MET A C 1
ATOM 651 O O . MET A 1 82 ? 8.474 -0.302 -19.477 1.00 97.31 82 MET A O 1
ATOM 655 N N . VAL A 1 83 ? 9.303 -1.310 -21.297 1.00 97.44 83 VAL A N 1
ATOM 656 C CA . VAL A 1 83 ? 8.177 -2.245 -21.438 1.00 97.44 83 VAL A CA 1
ATOM 657 C C . VAL A 1 83 ? 8.099 -3.193 -20.240 1.00 97.44 83 VAL A C 1
ATOM 659 O O . VAL A 1 83 ? 6.999 -3.452 -19.747 1.00 97.44 83 VAL A O 1
ATOM 662 N N . GLN A 1 84 ? 9.231 -3.702 -19.750 1.00 96.62 84 GLN A N 1
ATOM 663 C CA . GLN A 1 84 ? 9.265 -4.537 -18.549 1.00 96.62 84 GLN A CA 1
ATOM 664 C C . GLN A 1 84 ? 8.843 -3.766 -17.303 1.00 96.62 84 GLN A C 1
ATOM 666 O O . GLN A 1 84 ? 8.016 -4.271 -16.552 1.00 96.62 84 GLN A O 1
ATOM 671 N N . MET A 1 85 ? 9.313 -2.531 -17.140 1.00 97.12 85 MET A N 1
ATOM 672 C CA . MET A 1 85 ? 8.939 -1.661 -16.030 1.00 97.12 85 MET A CA 1
ATOM 673 C C . MET A 1 85 ? 7.432 -1.395 -16.008 1.00 97.12 85 MET A C 1
ATOM 675 O O . MET A 1 85 ? 6.785 -1.601 -14.985 1.00 97.12 85 MET A O 1
ATOM 679 N N . VAL A 1 86 ? 6.836 -1.031 -17.150 1.00 96.88 86 VAL A N 1
ATOM 680 C CA . VAL A 1 86 ? 5.380 -0.828 -17.261 1.00 96.88 86 VAL A CA 1
ATOM 681 C C . VAL A 1 86 ? 4.621 -2.116 -16.934 1.00 96.88 86 VAL A C 1
ATOM 683 O O . VAL A 1 86 ? 3.656 -2.086 -16.174 1.00 96.88 86 VAL A O 1
ATOM 686 N N . ARG A 1 87 ? 5.059 -3.268 -17.459 1.00 96.81 87 ARG A N 1
ATOM 687 C CA . ARG A 1 87 ? 4.436 -4.568 -17.151 1.00 96.81 87 ARG A CA 1
ATOM 688 C C . ARG A 1 87 ? 4.570 -4.942 -15.675 1.00 96.81 87 ARG A C 1
ATOM 690 O O . ARG A 1 87 ? 3.619 -5.474 -15.108 1.00 96.81 87 ARG A O 1
ATOM 697 N N . GLY A 1 88 ? 5.723 -4.674 -15.070 1.00 97.31 88 GLY A N 1
ATOM 698 C CA . GLY A 1 88 ? 5.988 -4.903 -13.654 1.00 97.31 88 GLY A CA 1
ATOM 699 C C . GLY A 1 88 ? 5.080 -4.049 -12.778 1.00 97.31 88 GLY A C 1
ATOM 700 O O . GLY A 1 88 ? 4.443 -4.574 -11.871 1.00 97.31 88 GLY A O 1
ATOM 701 N N . ILE A 1 89 ? 4.937 -2.764 -13.111 1.00 95.69 89 ILE A N 1
ATOM 702 C CA . ILE A 1 89 ? 4.052 -1.838 -12.396 1.00 95.69 89 ILE A CA 1
ATOM 703 C C . ILE A 1 89 ? 2.596 -2.300 -12.498 1.00 95.69 89 ILE A C 1
ATOM 705 O O . ILE A 1 89 ? 1.912 -2.396 -11.483 1.00 95.69 89 ILE A O 1
ATOM 709 N N . LEU A 1 90 ? 2.125 -2.637 -13.703 1.00 95.56 90 LEU A N 1
ATOM 710 C CA . LEU A 1 90 ? 0.757 -3.128 -13.906 1.00 95.56 90 LEU A CA 1
ATOM 711 C C . LEU A 1 90 ? 0.494 -4.426 -13.129 1.00 95.56 90 LEU A C 1
ATOM 713 O O . LEU A 1 90 ? -0.587 -4.600 -12.569 1.00 95.56 90 LEU A O 1
ATOM 717 N N . ARG A 1 91 ? 1.480 -5.331 -13.065 1.00 96.25 91 ARG A N 1
ATOM 718 C CA . ARG A 1 91 ? 1.389 -6.559 -12.266 1.00 96.25 91 ARG A CA 1
ATOM 719 C C . ARG A 1 91 ? 1.305 -6.246 -10.776 1.00 96.25 91 ARG A C 1
ATOM 721 O O . ARG A 1 91 ? 0.389 -6.732 -10.122 1.00 96.25 91 ARG A O 1
ATOM 728 N N . TYR A 1 92 ? 2.197 -5.397 -10.272 1.00 95.75 92 TYR A N 1
ATOM 729 C CA . TYR A 1 92 ? 2.202 -4.977 -8.872 1.00 95.75 92 TYR A CA 1
ATOM 730 C C . TYR A 1 92 ? 0.864 -4.340 -8.471 1.00 95.75 92 TYR A C 1
ATOM 732 O O . TYR A 1 92 ? 0.300 -4.685 -7.434 1.00 95.75 92 TYR A O 1
ATOM 740 N N . GLN A 1 93 ? 0.303 -3.480 -9.327 1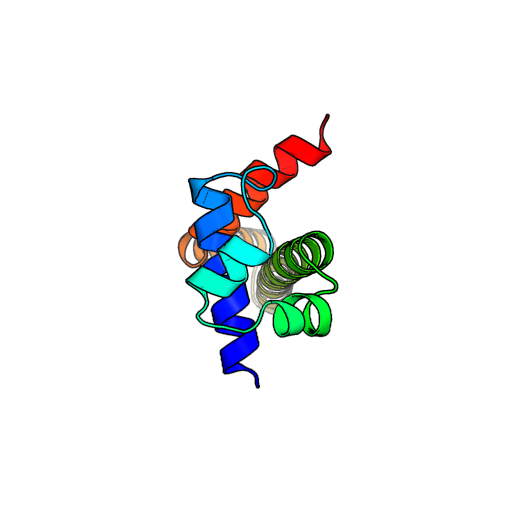.00 93.56 93 GLN A N 1
ATOM 741 C CA . GLN A 1 93 ? -1.022 -2.888 -9.128 1.00 93.56 93 GLN A CA 1
ATOM 742 C C . GLN A 1 93 ? -2.140 -3.933 -9.080 1.00 93.56 93 GLN A C 1
ATOM 744 O O . GLN A 1 93 ? -3.055 -3.828 -8.263 1.00 93.56 93 GLN A O 1
ATOM 749 N N . PHE A 1 94 ? -2.090 -4.928 -9.967 1.00 92.81 94 PHE A N 1
ATOM 750 C CA . PHE A 1 94 ? -3.097 -5.983 -10.024 1.00 92.81 94 PHE A CA 1
ATOM 751 C C . PHE A 1 94 ? -3.052 -6.881 -8.781 1.00 92.81 94 PHE A C 1
ATOM 753 O O . PHE A 1 94 ? -4.095 -7.177 -8.201 1.00 92.81 94 PHE A O 1
ATOM 760 N N . GLU A 1 95 ? -1.854 -7.268 -8.341 1.00 92.62 95 GLU A N 1
ATOM 761 C CA . GLU A 1 95 ? -1.640 -8.084 -7.139 1.00 92.62 95 GLU A CA 1
ATOM 762 C C . GLU A 1 95 ? -2.016 -7.325 -5.858 1.00 92.62 95 GLU A C 1
ATOM 764 O O . GLU A 1 95 ? -2.578 -7.905 -4.932 1.00 92.62 95 GLU A O 1
ATOM 769 N N . ASN A 1 96 ? -1.804 -6.006 -5.835 1.00 91.31 96 ASN A N 1
ATOM 770 C CA . ASN A 1 96 ? -2.109 -5.129 -4.704 1.00 91.31 96 ASN A CA 1
ATOM 771 C C . ASN A 1 96 ? -3.348 -4.261 -4.971 1.00 91.31 96 ASN A C 1
ATOM 773 O O . ASN A 1 96 ? -3.363 -3.069 -4.654 1.00 91.31 96 ASN A O 1
ATOM 777 N N . ARG A 1 97 ? -4.400 -4.830 -5.579 1.00 89.56 97 ARG A N 1
ATOM 778 C CA . ARG A 1 97 ? -5.574 -4.075 -6.063 1.00 89.56 97 ARG A CA 1
ATOM 779 C C . ARG A 1 97 ? -6.239 -3.211 -4.990 1.00 89.56 97 ARG A C 1
ATOM 781 O O . ARG A 1 97 ? -6.587 -2.066 -5.265 1.00 89.56 97 ARG A O 1
ATOM 788 N N . GLU A 1 98 ? -6.420 -3.747 -3.786 1.00 86.94 98 GLU A N 1
ATOM 789 C CA . GLU A 1 98 ? -7.052 -3.021 -2.676 1.00 86.94 98 GLU A CA 1
ATOM 790 C C . GLU A 1 98 ? -6.209 -1.811 -2.248 1.00 86.94 98 GLU A C 1
ATOM 792 O O . GLU A 1 98 ? -6.740 -0.714 -2.088 1.00 86.94 98 GLU A O 1
ATOM 797 N N . LEU A 1 99 ? -4.890 -1.979 -2.142 1.00 86.06 99 LEU A N 1
ATOM 798 C CA . LEU A 1 99 ? -3.972 -0.897 -1.789 1.00 86.06 99 LEU A CA 1
ATOM 799 C C . LEU A 1 99 ? -3.832 0.128 -2.929 1.00 86.06 99 LEU A C 1
ATOM 801 O O . LEU A 1 99 ? -3.802 1.329 -2.684 1.00 86.06 99 LEU A O 1
ATOM 805 N N . THR A 1 100 ? -3.849 -0.329 -4.184 1.00 89.31 100 THR A N 1
ATOM 806 C CA . THR A 1 100 ? -3.827 0.531 -5.380 1.00 89.31 100 THR A CA 1
ATOM 807 C C . THR A 1 100 ? -5.073 1.404 -5.462 1.00 89.31 100 THR A C 1
ATOM 809 O O . THR A 1 100 ? -4.988 2.605 -5.738 1.00 89.31 100 THR A O 1
ATOM 812 N N . ARG A 1 101 ? -6.247 0.810 -5.214 1.00 86.88 101 ARG A N 1
ATOM 813 C CA . ARG A 1 101 ? -7.514 1.540 -5.159 1.00 86.88 101 ARG A CA 1
ATOM 814 C C . ARG A 1 101 ? -7.450 2.613 -4.080 1.00 86.88 101 ARG A C 1
ATOM 816 O O . ARG A 1 101 ? -7.699 3.780 -4.377 1.00 86.88 101 ARG A O 1
ATOM 823 N N . PHE A 1 102 ? -7.041 2.215 -2.881 1.00 85.25 102 PHE A N 1
ATOM 824 C CA . PHE A 1 102 ? -6.895 3.109 -1.747 1.00 85.25 102 PHE A CA 1
ATOM 825 C C . PHE A 1 102 ? -5.961 4.295 -2.049 1.00 85.25 102 PHE A C 1
ATOM 827 O O . PHE A 1 102 ? -6.310 5.453 -1.812 1.00 85.25 102 PHE A O 1
ATOM 834 N N . PHE A 1 103 ? -4.786 4.023 -2.619 1.00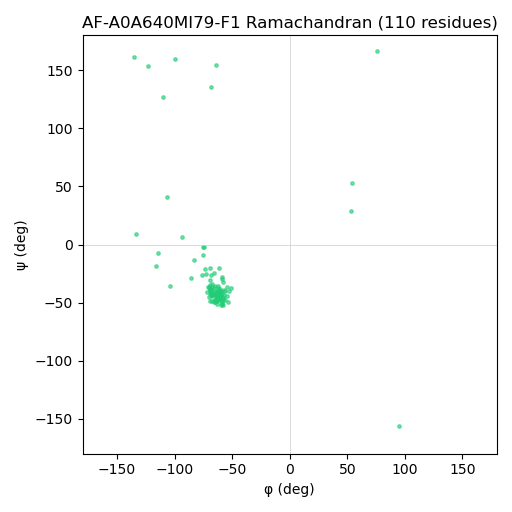 85.56 103 PHE A N 1
ATOM 835 C CA . PHE A 1 103 ? -3.809 5.043 -2.992 1.00 85.56 103 PHE A CA 1
ATOM 836 C C . PHE A 1 103 ? -4.364 6.016 -4.039 1.00 85.56 103 PHE A C 1
ATOM 838 O O . PHE A 1 103 ? -4.208 7.228 -3.907 1.00 85.56 103 PHE A O 1
ATOM 845 N N . THR A 1 104 ? -5.068 5.505 -5.054 1.00 80.31 104 THR A N 1
ATOM 846 C CA . THR A 1 104 ? -5.666 6.332 -6.116 1.00 80.31 104 THR A CA 1
ATOM 847 C C . THR A 1 104 ? -6.778 7.238 -5.573 1.00 80.31 104 THR A C 1
ATOM 849 O O . THR A 1 104 ? -6.901 8.392 -5.987 1.00 80.31 104 THR A O 1
ATOM 852 N N . GLU A 1 105 ? -7.577 6.739 -4.626 1.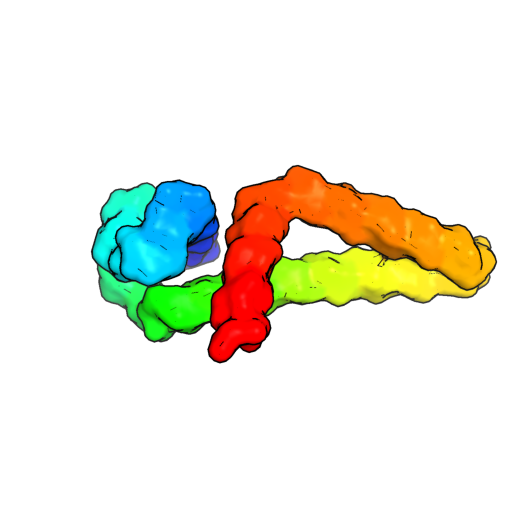00 77.00 105 GLU A N 1
ATOM 853 C CA . GLU A 1 105 ? -8.596 7.523 -3.919 1.00 77.00 105 GLU A CA 1
ATOM 854 C C . GLU A 1 105 ? -7.952 8.577 -2.999 1.00 77.00 105 GLU A C 1
ATOM 856 O O . GLU A 1 105 ? -8.382 9.729 -2.990 1.00 77.00 105 GLU A O 1
ATOM 861 N N . SER A 1 106 ? -6.861 8.231 -2.313 1.00 69.06 106 SER A N 1
ATOM 862 C CA . SER A 1 106 ? -6.127 9.139 -1.418 1.00 69.06 106 SER A CA 1
ATOM 863 C C . SER A 1 106 ? -5.387 10.251 -2.170 1.00 69.06 106 SER A C 1
ATOM 865 O O . SER A 1 106 ? -5.360 11.394 -1.722 1.00 69.06 106 SER A O 1
ATOM 867 N N . PHE A 1 107 ? -4.854 9.974 -3.363 1.00 68.81 107 PHE A N 1
ATOM 868 C CA . PHE A 1 107 ? -4.228 10.988 -4.219 1.00 68.81 107 PHE A CA 1
ATOM 869 C C . PHE A 1 107 ? -5.216 12.046 -4.732 1.00 68.81 107 PHE A C 1
ATOM 871 O O . PHE A 1 107 ? -4.806 13.170 -5.027 1.00 68.81 107 PHE A O 1
ATOM 878 N N . ARG A 1 108 ? -6.517 11.726 -4.817 1.00 63.72 108 ARG A N 1
ATOM 879 C CA . ARG A 1 108 ? -7.553 12.738 -5.090 1.00 63.72 108 ARG A CA 1
ATOM 880 C C . ARG A 1 108 ? -7.738 13.707 -3.925 1.00 63.72 108 ARG A C 1
ATOM 882 O O . ARG A 1 108 ? -8.058 14.861 -4.181 1.00 63.72 108 ARG A O 1
ATOM 889 N N . LEU A 1 109 ? -7.512 13.263 -2.689 1.00 52.94 109 LEU A N 1
ATOM 890 C CA . LEU A 1 109 ? -7.649 14.094 -1.489 1.00 52.94 109 LEU A CA 1
ATOM 891 C C . LEU A 1 109 ? -6.474 15.066 -1.304 1.00 52.94 109 LEU A C 1
ATOM 893 O O . LEU A 1 109 ? -6.665 16.118 -0.718 1.00 52.94 109 LEU A O 1
ATOM 897 N N . ILE A 1 110 ? -5.284 14.750 -1.830 1.00 48.38 110 ILE A N 1
ATOM 898 C CA . ILE A 1 110 ? -4.085 15.613 -1.741 1.00 48.38 110 ILE A CA 1
ATOM 899 C C . ILE A 1 110 ? -4.071 16.705 -2.837 1.00 48.38 110 ILE A C 1
ATOM 901 O O . ILE A 1 110 ? -3.290 17.651 -2.776 1.00 48.38 110 ILE A O 1
ATOM 905 N N . ARG A 1 111 ? -4.926 16.593 -3.864 1.00 48.38 111 ARG A N 1
ATOM 906 C CA . 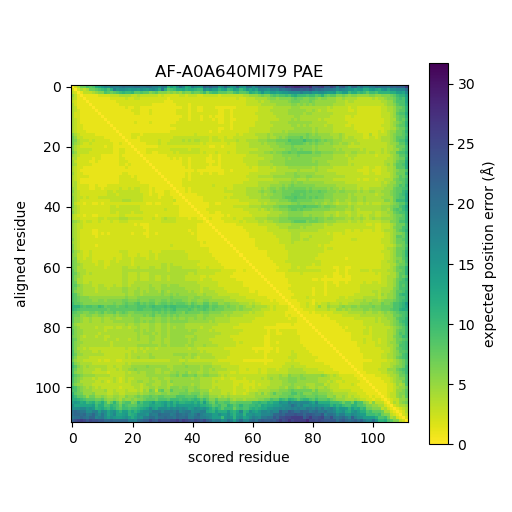ARG A 1 111 ? -5.034 17.574 -4.966 1.00 48.38 111 ARG A CA 1
ATOM 907 C C . ARG A 1 111 ? -6.103 18.659 -4.760 1.00 48.38 111 ARG A C 1
ATOM 909 O O . ARG A 1 111 ? -6.317 19.448 -5.679 1.00 48.38 111 ARG A O 1
ATOM 916 N N . HIS A 1 112 ? -6.735 18.712 -3.591 1.00 39.91 112 HIS A N 1
ATOM 917 C CA . HIS A 1 112 ? -7.654 19.771 -3.166 1.00 39.91 112 HIS A CA 1
ATOM 918 C C . HIS A 1 112 ? -7.178 20.373 -1.847 1.00 39.91 112 HIS A C 1
ATOM 920 O O . HIS A 1 112 ? -7.436 21.581 -1.656 1.00 39.91 112 HIS A O 1
#

Radius of gyration: 16.72 Å; Cα contacts (8 Å, |Δi|>4): 83; chains: 1; bounding box: 39×30×47 Å

InterPro domains:
  IPR001647 DNA-binding HTH domain, TetR-type [PF00440] (9-54)
  IPR001647 DNA-binding HTH domain, TetR-type [PR00455] (8-21)
  IPR001647 DNA-binding HTH domain, TetR-type [PR00455] (29-52)
  IPR001647 DNA-binding HTH domain, TetR-type [PS50977] (2-62)
  IPR009057 Homedomain-like superfamily [SSF46689] (3-71)
  IPR023772 DNA-binding HTH domain, TetR-type, conserved site [PS01081] (20-51)
  IPR050624 Nucleoid occlusion factor SlmA/HTH-type transcriptional regulator [PTHR43479] (1-105)